Protein AF-A0A949G255-F1 (afdb_monomer_lite)

pLDDT: mean 82.39, std 13.96, range [41.41, 96.69]

Foldseek 3Di:
DVPVVVVLFLQQLVLVCVVVVWAADPDPVAAGTADPVGAGEHEFEDAPPDTDDDPDDDLVNLVRLLRHKYKYFYADADPVSHGPGPDIDIDRSVVCVVVSVVVNVVRVVVVVVVVVVVVVD

Sequence (121 aa):
MARAEMFQDNQRESQIAAFLGLTPSEHRAGEDATDSAGNAFELKSVSNSQVTTGRDVGVHTIEKWRKVYWVVAVGTQDENKRLQVTALFVAHPKQLEAWFGSLEALLKEEELRYMRVLRAA

Structure (mmCIF, N/CA/C/O backbone):
data_AF-A0A949G255-F1
#
_entry.id   AF-A0A949G255-F1
#
loop_
_atom_site.group_PDB
_atom_site.id
_atom_site.type_symbol
_atom_site.label_atom_id
_atom_site.label_alt_id
_atom_site.label_comp_id
_atom_site.label_asym_id
_atom_site.label_entity_id
_atom_site.label_seq_id
_atom_site.pdbx_PDB_ins_code
_atom_site.Cartn_x
_atom_site.Cartn_y
_atom_site.Cartn_z
_atom_site.occupancy
_atom_site.B_iso_or_equiv
_atom_site.auth_seq_id
_atom_site.auth_comp_id
_atom_site.auth_asym_id
_atom_site.auth_atom_id
_atom_site.pdbx_PDB_model_num
ATOM 1 N N . MET A 1 1 ? 20.031 0.248 15.916 1.00 43.69 1 MET A N 1
ATOM 2 C CA . MET A 1 1 ? 19.101 1.350 15.575 1.00 43.69 1 MET A CA 1
ATOM 3 C C . MET A 1 1 ? 17.815 0.873 14.872 1.00 43.69 1 MET A C 1
ATOM 5 O O . MET A 1 1 ? 16.764 1.384 15.218 1.00 43.69 1 MET A O 1
ATOM 9 N N . ALA A 1 2 ? 17.829 -0.148 13.997 1.00 47.03 2 ALA A N 1
ATOM 10 C CA . ALA A 1 2 ? 16.661 -0.590 13.195 1.00 47.03 2 ALA A CA 1
ATOM 11 C C . ALA A 1 2 ? 15.377 -1.023 13.954 1.00 47.03 2 ALA A C 1
ATOM 13 O O . ALA A 1 2 ? 14.281 -0.980 13.406 1.00 47.03 2 ALA A O 1
ATOM 14 N N . ARG A 1 3 ? 15.482 -1.435 15.225 1.00 41.41 3 ARG A N 1
ATOM 15 C CA . ARG A 1 3 ? 14.356 -2.012 15.987 1.00 41.41 3 ARG A CA 1
ATOM 16 C C . ARG A 1 3 ? 13.326 -0.972 16.459 1.00 41.41 3 ARG A C 1
ATOM 18 O O . ARG A 1 3 ? 12.173 -1.324 16.674 1.00 41.41 3 ARG A O 1
ATOM 25 N N . ALA A 1 4 ? 13.739 0.287 16.625 1.00 47.16 4 ALA A N 1
ATOM 26 C CA . ALA A 1 4 ? 12.863 1.362 17.096 1.00 47.16 4 ALA A CA 1
ATOM 27 C C . ALA A 1 4 ? 11.985 1.931 15.969 1.00 47.16 4 ALA A C 1
ATOM 29 O O . ALA A 1 4 ? 10.800 2.155 16.194 1.00 47.16 4 ALA A O 1
ATOM 30 N N . GLU A 1 5 ? 12.541 2.098 14.764 1.00 53.84 5 GLU A N 1
ATOM 31 C CA . GLU A 1 5 ? 11.788 2.527 13.574 1.00 53.84 5 GLU A CA 1
ATOM 32 C C . GLU A 1 5 ? 10.746 1.473 13.170 1.00 53.84 5 GLU A C 1
ATOM 34 O O . GLU A 1 5 ? 9.574 1.797 13.012 1.00 53.84 5 GLU A O 1
ATOM 39 N N . MET A 1 6 ? 11.129 0.187 13.144 1.00 54.31 6 MET A N 1
ATOM 40 C CA . MET A 1 6 ? 10.201 -0.920 12.856 1.00 54.31 6 MET A CA 1
ATOM 41 C C . MET A 1 6 ? 9.010 -0.992 13.817 1.00 54.31 6 MET A C 1
ATOM 43 O O . MET A 1 6 ? 7.922 -1.390 13.414 1.00 54.31 6 MET A O 1
ATOM 47 N N . PHE A 1 7 ? 9.211 -0.674 15.097 1.00 54.62 7 PHE A N 1
ATOM 48 C CA . PHE A 1 7 ? 8.119 -0.667 16.070 1.00 54.62 7 PHE A CA 1
ATOM 49 C C . PHE A 1 7 ? 7.173 0.517 15.833 1.00 54.62 7 PHE A C 1
ATOM 51 O O . PHE A 1 7 ? 5.964 0.382 15.993 1.00 54.62 7 PHE A O 1
ATOM 58 N N . GLN A 1 8 ? 7.718 1.663 15.418 1.00 61.44 8 GLN A N 1
ATOM 59 C CA . GLN A 1 8 ? 6.935 2.863 15.134 1.00 61.44 8 GLN A CA 1
ATOM 60 C C . GLN A 1 8 ? 6.090 2.724 13.867 1.00 61.44 8 GLN A C 1
ATOM 62 O O . GLN A 1 8 ? 4.943 3.161 13.877 1.00 61.44 8 GLN A O 1
ATOM 67 N N . ASP A 1 9 ? 6.616 2.120 12.803 1.00 65.56 9 ASP A N 1
ATOM 68 C CA . ASP A 1 9 ? 5.880 1.941 11.542 1.00 65.56 9 ASP A CA 1
ATOM 69 C C . ASP A 1 9 ? 4.684 1.001 11.730 1.00 65.56 9 ASP A C 1
ATOM 71 O O . ASP A 1 9 ? 3.544 1.393 11.476 1.00 65.56 9 ASP A O 1
ATOM 75 N N . ASN A 1 10 ? 4.919 -0.160 12.348 1.00 73.56 10 ASN A N 1
ATOM 76 C CA . ASN A 1 10 ? 3.865 -1.115 12.692 1.00 73.56 10 ASN A CA 1
ATOM 77 C C . ASN A 1 10 ? 2.764 -0.490 13.573 1.00 73.56 10 ASN A C 1
ATOM 79 O O . ASN A 1 10 ? 1.584 -0.816 13.431 1.00 73.56 10 ASN A O 1
ATOM 83 N N . GLN A 1 11 ? 3.126 0.413 14.494 1.00 80.81 11 GLN A N 1
ATOM 84 C CA . GLN A 1 11 ? 2.158 1.082 15.367 1.00 80.81 11 GLN A CA 1
ATOM 85 C C . GLN A 1 11 ? 1.276 2.079 14.599 1.00 80.81 11 GLN A C 1
ATOM 87 O O . GLN A 1 11 ? 0.110 2.260 14.960 1.00 80.81 11 GLN A O 1
ATOM 92 N N . ARG A 1 12 ? 1.804 2.736 13.559 1.00 83.69 12 ARG A N 1
ATOM 93 C CA . ARG A 1 12 ? 1.027 3.657 12.714 1.00 83.69 12 ARG A CA 1
ATOM 94 C C . ARG A 1 12 ? 0.088 2.892 11.788 1.00 83.69 12 ARG A C 1
ATOM 96 O O . ARG A 1 12 ? -1.090 3.226 11.739 1.00 83.69 12 ARG A O 1
ATOM 103 N N . GLU A 1 13 ? 0.565 1.832 11.144 1.00 87.38 13 GLU A N 1
ATOM 104 C CA . GLU A 1 13 ? -0.265 0.956 10.301 1.00 87.38 13 GLU A CA 1
ATOM 105 C C . GLU A 1 13 ? -1.411 0.326 11.102 1.00 87.38 13 GLU A C 1
ATOM 107 O O . GLU A 1 13 ? -2.562 0.373 10.674 1.00 87.38 13 GLU A O 1
ATOM 112 N N . SER A 1 14 ? -1.133 -0.143 12.323 1.00 87.75 14 SER A N 1
ATOM 113 C CA . SER A 1 14 ? -2.166 -0.687 13.219 1.00 87.75 14 SER A CA 1
ATOM 114 C C . SER A 1 14 ? -3.231 0.350 13.596 1.00 87.75 14 SER A C 1
ATOM 116 O O . SER A 1 14 ? -4.413 0.022 13.677 1.00 87.75 14 SER A O 1
ATOM 118 N N . GLN A 1 15 ? -2.836 1.611 13.813 1.00 89.06 15 GLN A N 1
ATOM 119 C CA . GLN A 1 15 ? -3.785 2.698 14.085 1.00 89.06 15 GLN A CA 1
ATOM 120 C C . GLN A 1 15 ? -4.665 3.001 12.867 1.00 89.06 15 GLN A C 1
ATOM 122 O O . GLN A 1 15 ? -5.867 3.201 13.024 1.00 89.06 15 GLN A O 1
ATOM 127 N N . ILE A 1 16 ? -4.088 2.996 11.661 1.00 91.88 16 ILE A N 1
ATOM 128 C CA . ILE A 1 16 ? -4.832 3.196 10.409 1.00 91.88 16 ILE A CA 1
ATOM 129 C C . ILE A 1 16 ? -5.829 2.053 10.191 1.00 91.88 16 ILE A C 1
ATOM 131 O O . ILE A 1 16 ? -6.998 2.311 9.907 1.00 91.88 16 ILE A O 1
ATOM 135 N N . ALA A 1 17 ? -5.393 0.803 10.369 1.00 92.38 17 ALA A N 1
ATOM 136 C CA . ALA A 1 17 ? -6.254 -0.369 10.244 1.00 92.38 17 ALA A CA 1
ATOM 137 C C . ALA A 1 17 ? -7.436 -0.302 11.222 1.00 92.38 17 ALA A C 1
ATOM 139 O O . ALA A 1 17 ? -8.583 -0.456 10.809 1.00 92.38 17 ALA A O 1
ATOM 140 N N . ALA A 1 18 ? -7.174 0.029 12.491 1.00 91.31 18 ALA A N 1
ATOM 141 C CA . ALA A 1 18 ? -8.218 0.189 13.500 1.00 91.31 18 ALA A CA 1
ATOM 142 C C . ALA A 1 18 ? -9.212 1.308 13.148 1.00 91.31 18 ALA A C 1
ATOM 144 O O . ALA A 1 18 ? -10.417 1.127 13.312 1.00 91.31 18 ALA A O 1
ATOM 145 N N . PHE A 1 19 ? -8.730 2.442 12.626 1.00 89.56 19 PHE A N 1
ATOM 146 C CA . PHE A 1 19 ? -9.584 3.557 12.201 1.00 89.56 19 PHE A CA 1
ATOM 147 C C . PHE A 1 19 ? -10.539 3.169 11.063 1.00 89.56 19 PHE A C 1
ATOM 149 O O . PHE A 1 19 ? -11.667 3.653 11.008 1.00 89.56 19 PHE A O 1
ATOM 156 N N . LEU A 1 20 ? -10.097 2.282 10.169 1.00 91.12 20 LEU A N 1
ATOM 157 C CA . LEU A 1 20 ? -10.862 1.828 9.007 1.00 91.12 20 LEU A CA 1
ATOM 158 C C . LEU A 1 20 ? -11.640 0.523 9.236 1.00 91.12 20 LEU A C 1
ATOM 160 O O . LEU A 1 20 ? -12.320 0.059 8.324 1.00 91.12 20 LEU A O 1
ATOM 164 N N . GLY A 1 21 ? -11.550 -0.079 10.426 1.00 93.62 21 GLY A N 1
ATOM 165 C CA . GLY A 1 21 ? -12.163 -1.381 10.706 1.00 93.62 21 GLY A CA 1
ATOM 166 C C . GLY A 1 21 ? -11.534 -2.539 9.921 1.00 93.62 21 GLY A C 1
ATOM 167 O O . GLY A 1 21 ? -12.210 -3.527 9.643 1.00 93.62 21 GLY A O 1
ATOM 168 N N . LEU A 1 22 ? -10.260 -2.410 9.542 1.00 94.62 22 LEU A N 1
ATOM 169 C CA . LEU A 1 22 ? -9.501 -3.441 8.839 1.00 94.62 22 LEU A CA 1
ATOM 170 C C . LEU A 1 22 ? -8.819 -4.388 9.830 1.00 94.62 22 LEU A C 1
ATOM 172 O O . LEU A 1 22 ? -8.446 -4.001 10.939 1.00 94.62 22 LEU A O 1
ATOM 176 N N . THR A 1 23 ? -8.598 -5.621 9.391 1.00 93.25 23 THR A N 1
ATOM 177 C CA . THR A 1 23 ? -7.826 -6.630 10.116 1.00 93.25 23 THR A CA 1
ATOM 178 C C . THR A 1 23 ? -6.358 -6.541 9.686 1.00 93.25 23 THR A C 1
ATOM 180 O O . THR A 1 23 ? -6.075 -6.803 8.514 1.00 93.25 23 THR A O 1
ATOM 183 N N . PRO A 1 24 ? -5.418 -6.167 10.578 1.00 90.06 24 PRO A N 1
ATOM 184 C CA . PRO A 1 24 ? -3.995 -6.119 10.252 1.00 90.06 24 PRO A CA 1
ATOM 185 C C . PRO A 1 24 ? -3.462 -7.507 9.894 1.00 90.06 24 PRO A C 1
ATOM 187 O O . PRO A 1 24 ? -3.832 -8.498 10.523 1.00 90.06 24 PRO A O 1
ATOM 190 N N . SER A 1 25 ? -2.562 -7.575 8.919 1.00 84.69 25 SER A N 1
ATOM 191 C CA . SER A 1 25 ? -1.865 -8.816 8.588 1.00 84.69 25 SER A CA 1
ATOM 192 C C . SER A 1 25 ? -0.775 -9.127 9.616 1.00 84.69 25 SER A C 1
ATOM 194 O O . SER A 1 25 ? -0.045 -8.243 10.068 1.00 84.69 25 SER A O 1
ATOM 196 N N . GLU A 1 26 ? -0.614 -10.405 9.966 1.00 72.94 26 GLU A N 1
ATOM 197 C CA . GLU A 1 26 ? 0.486 -10.863 10.826 1.00 72.94 26 GLU A CA 1
ATOM 198 C C . GLU A 1 26 ? 1.815 -11.006 10.055 1.00 72.94 26 GLU A C 1
ATOM 200 O O . GLU A 1 26 ? 2.891 -11.113 10.655 1.00 72.94 26 GLU A O 1
ATOM 205 N N . HIS A 1 27 ? 1.770 -10.994 8.717 1.00 64.88 27 HIS A N 1
ATOM 206 C CA . HIS A 1 27 ? 2.911 -11.287 7.851 1.00 64.88 27 HIS A CA 1
ATOM 207 C C . HIS A 1 27 ? 3.389 -10.055 7.071 1.00 64.88 27 HIS A C 1
ATOM 209 O O . HIS A 1 27 ? 2.726 -9.585 6.153 1.00 64.88 27 HIS A O 1
ATOM 215 N N . ARG A 1 28 ? 4.624 -9.608 7.346 1.00 58.19 28 ARG A N 1
ATOM 216 C CA . ARG A 1 28 ? 5.259 -8.427 6.715 1.00 58.19 28 ARG A CA 1
ATOM 217 C C . ARG A 1 28 ? 5.495 -8.521 5.199 1.00 58.19 28 ARG A C 1
ATOM 219 O O . ARG A 1 28 ? 5.823 -7.517 4.580 1.00 58.19 28 ARG A O 1
ATOM 226 N N . ALA A 1 29 ? 5.435 -9.715 4.610 1.00 59.75 29 ALA A N 1
ATOM 227 C CA . ALA A 1 29 ? 5.684 -9.903 3.177 1.00 59.75 29 ALA A CA 1
ATOM 228 C C . ALA A 1 29 ? 4.417 -9.692 2.317 1.00 59.75 29 ALA A C 1
ATOM 230 O O . ALA A 1 29 ? 4.518 -9.456 1.110 1.00 59.75 29 ALA A O 1
ATOM 231 N N . GLY A 1 30 ? 3.233 -9.761 2.935 1.00 72.31 30 GLY A N 1
ATOM 232 C CA . GLY A 1 30 ? 1.928 -9.644 2.280 1.00 72.31 30 GLY A CA 1
ATOM 233 C C . GLY A 1 30 ? 1.350 -8.234 2.350 1.00 72.31 30 GLY A C 1
ATOM 234 O O . GLY A 1 30 ? 2.067 -7.274 2.616 1.00 72.31 30 GLY A O 1
ATOM 235 N N . GLU A 1 31 ? 0.073 -8.100 2.028 1.00 83.38 31 GLU A N 1
ATOM 236 C CA . GLU A 1 31 ? -0.726 -6.908 2.314 1.00 83.38 31 GLU A CA 1
ATOM 237 C C . GLU A 1 31 ? -0.676 -6.509 3.795 1.00 83.38 31 GLU A C 1
ATOM 239 O O . GLU A 1 31 ? -0.505 -7.355 4.673 1.00 83.38 31 GLU A O 1
ATOM 244 N N . ASP A 1 32 ? -0.847 -5.217 4.065 1.00 88.50 32 ASP A N 1
ATOM 245 C CA . ASP A 1 32 ? -0.749 -4.659 5.414 1.00 88.50 32 ASP A CA 1
ATOM 246 C C . ASP A 1 32 ? -2.032 -4.927 6.220 1.00 88.50 32 ASP A C 1
ATOM 248 O O . ASP A 1 32 ? -1.982 -5.150 7.433 1.00 88.50 32 ASP A O 1
ATOM 252 N N . ALA A 1 33 ? -3.194 -4.942 5.556 1.00 93.19 33 ALA A N 1
ATOM 253 C CA . ALA A 1 33 ? -4.477 -5.252 6.181 1.00 93.19 33 ALA A CA 1
ATOM 254 C C . ALA A 1 33 ? -5.518 -5.803 5.190 1.00 93.19 33 ALA A C 1
ATOM 256 O O . ALA A 1 33 ? -5.381 -5.661 3.975 1.00 93.19 33 ALA A O 1
ATOM 257 N N . THR A 1 34 ? -6.590 -6.399 5.719 1.00 94.50 34 THR A N 1
ATOM 258 C CA . THR A 1 34 ? -7.739 -6.905 4.948 1.00 94.50 34 THR A CA 1
ATOM 259 C C . THR A 1 34 ? -9.070 -6.425 5.524 1.00 94.50 34 THR A C 1
ATOM 261 O O . THR A 1 34 ? -9.186 -6.204 6.731 1.00 94.50 34 THR A O 1
ATOM 264 N N . ASP A 1 35 ? -10.084 -6.247 4.678 1.00 95.19 35 ASP A N 1
ATOM 265 C CA . ASP A 1 35 ? -11.461 -6.021 5.135 1.00 95.19 35 ASP A CA 1
ATOM 266 C C . ASP A 1 35 ? -12.240 -7.340 5.310 1.00 95.19 35 ASP A C 1
ATOM 268 O O . ASP A 1 35 ? -11.753 -8.430 5.007 1.00 95.19 35 ASP A O 1
ATOM 272 N N . SER A 1 36 ? -13.482 -7.253 5.794 1.00 94.38 36 SER A N 1
ATOM 273 C CA . SER A 1 36 ? -14.351 -8.421 6.002 1.00 94.38 36 SER A CA 1
ATOM 274 C C . SER A 1 36 ? -14.791 -9.124 4.712 1.00 94.38 36 SER A C 1
ATOM 276 O O . SER A 1 36 ? -15.268 -10.257 4.774 1.00 94.38 36 SER A O 1
ATOM 278 N N . ALA A 1 37 ? -14.637 -8.478 3.554 1.00 94.38 37 ALA A N 1
ATOM 279 C CA . ALA A 1 37 ? -14.900 -9.059 2.242 1.00 94.38 37 ALA A CA 1
ATOM 280 C C . ALA A 1 37 ? -13.645 -9.711 1.628 1.00 94.38 37 ALA A C 1
ATOM 282 O O . ALA A 1 37 ? -13.730 -10.294 0.547 1.00 94.38 37 ALA A O 1
ATOM 283 N N . GLY A 1 38 ? -12.497 -9.640 2.311 1.00 92.38 38 GLY A N 1
ATOM 284 C CA . GLY A 1 38 ? -11.222 -10.180 1.850 1.00 92.38 38 GLY A CA 1
ATOM 285 C C . GLY A 1 38 ? -10.471 -9.269 0.879 1.00 92.38 38 GLY A C 1
ATOM 286 O O . GLY A 1 38 ? -9.519 -9.722 0.245 1.0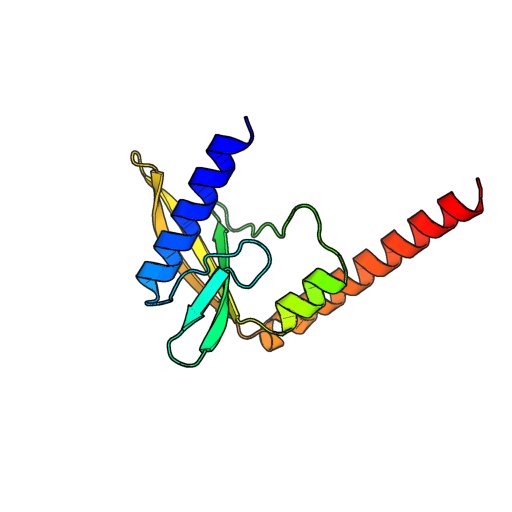0 92.38 38 GLY A O 1
ATOM 287 N N . ASN A 1 39 ? -10.861 -7.997 0.738 1.00 93.94 39 ASN A N 1
ATOM 288 C CA . ASN A 1 39 ? -10.064 -7.044 -0.028 1.00 93.94 39 ASN A CA 1
ATOM 289 C C . ASN A 1 39 ? -8.784 -6.714 0.741 1.00 93.94 39 ASN A C 1
ATOM 291 O O . ASN A 1 39 ? -8.825 -6.410 1.933 1.00 93.94 39 ASN A O 1
ATOM 295 N N . ALA A 1 40 ? -7.659 -6.742 0.036 1.00 94.50 40 ALA A N 1
ATOM 296 C CA . ALA A 1 40 ? -6.342 -6.451 0.579 1.00 94.50 40 ALA A CA 1
ATOM 297 C C . ALA A 1 40 ? -5.988 -4.962 0.451 1.00 94.50 40 ALA A C 1
ATOM 299 O O . ALA A 1 40 ? -6.311 -4.319 -0.554 1.00 94.50 40 ALA A O 1
ATOM 300 N N . PHE A 1 41 ? -5.282 -4.440 1.453 1.00 94.44 41 PHE A N 1
ATOM 301 C CA . PHE A 1 41 ? -4.882 -3.042 1.565 1.00 94.44 41 PHE A CA 1
ATOM 302 C C . PHE A 1 41 ? -3.382 -2.909 1.847 1.00 94.44 41 PHE A C 1
ATOM 304 O O . PHE A 1 41 ? -2.840 -3.574 2.727 1.00 94.44 41 PHE A O 1
ATOM 311 N N . GLU A 1 42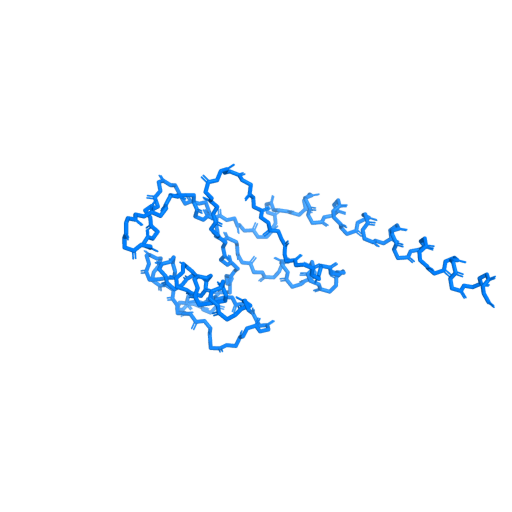 ? -2.735 -1.995 1.131 1.00 93.38 42 GLU A N 1
ATOM 312 C CA . GLU A 1 42 ? -1.440 -1.417 1.484 1.00 93.38 42 GLU A CA 1
ATOM 313 C C . GLU A 1 42 ? -1.694 -0.133 2.290 1.00 93.38 42 GLU A C 1
ATOM 315 O O . GLU A 1 42 ? -2.427 0.759 1.847 1.00 93.38 42 GLU A O 1
ATOM 320 N N . LEU A 1 43 ? -1.098 -0.027 3.475 1.00 92.06 43 LEU A N 1
ATOM 321 C CA . LEU A 1 43 ? -1.238 1.100 4.387 1.00 92.06 43 LEU A CA 1
ATOM 322 C C . LEU A 1 43 ? 0.051 1.925 4.391 1.00 92.06 43 LEU A C 1
ATOM 324 O O . LEU A 1 43 ? 1.166 1.412 4.493 1.00 92.06 43 LEU A O 1
ATOM 328 N N . LYS A 1 44 ? -0.094 3.246 4.290 1.00 89.25 44 LYS A N 1
ATOM 329 C CA . LYS A 1 44 ? 1.013 4.201 4.390 1.00 89.25 44 LYS A CA 1
ATOM 330 C C . LYS A 1 44 ? 0.604 5.394 5.242 1.00 89.25 44 LYS A C 1
ATOM 332 O O . LYS A 1 44 ? -0.549 5.820 5.246 1.00 89.25 44 LYS A O 1
ATOM 337 N N . SER A 1 45 ? 1.577 5.967 5.942 1.00 86.75 45 SER A N 1
ATOM 338 C CA . SER A 1 45 ? 1.408 7.188 6.734 1.00 86.75 45 SER A CA 1
ATOM 339 C C . SER A 1 45 ? 2.451 8.222 6.333 1.00 86.75 45 SER A C 1
ATOM 341 O O . SER A 1 45 ? 3.622 7.859 6.203 1.00 86.75 45 SER A O 1
ATOM 343 N N . VAL A 1 46 ? 2.071 9.493 6.220 1.00 84.25 46 VAL A N 1
ATOM 344 C CA . VAL A 1 46 ? 2.988 10.575 5.837 1.00 84.25 46 VAL A CA 1
ATOM 345 C C . VAL A 1 46 ? 2.796 11.805 6.718 1.00 84.25 46 VAL A C 1
ATOM 347 O O . VAL A 1 46 ? 1.668 12.209 6.992 1.00 84.25 46 VAL A O 1
ATOM 350 N N . SER A 1 47 ? 3.903 12.421 7.140 1.00 73.06 47 SER A N 1
ATOM 351 C CA . SER A 1 47 ? 3.887 13.642 7.959 1.00 73.06 47 SER A CA 1
ATOM 352 C C . SER A 1 47 ? 3.957 14.935 7.143 1.00 73.06 47 SER A C 1
ATOM 354 O O . SER A 1 47 ? 3.404 15.940 7.570 1.00 73.06 47 SER A O 1
ATOM 356 N N . ASN A 1 48 ? 4.561 14.902 5.947 1.00 62.44 48 ASN A N 1
ATOM 357 C CA . ASN A 1 48 ? 4.816 16.083 5.105 1.00 62.44 48 ASN A CA 1
ATOM 358 C C . ASN A 1 48 ? 4.368 15.893 3.641 1.00 62.44 48 ASN A C 1
ATOM 360 O O . ASN A 1 48 ? 5.032 16.351 2.714 1.00 62.44 48 ASN A O 1
ATOM 364 N N . SER A 1 49 ? 3.252 15.197 3.412 1.00 56.72 49 SER A N 1
ATOM 365 C CA . SER A 1 49 ? 2.679 14.948 2.070 1.00 56.72 49 SER A CA 1
ATOM 366 C C . SER A 1 49 ? 3.544 14.121 1.101 1.00 56.72 49 SER A C 1
ATOM 368 O O . SER A 1 49 ? 3.181 13.983 -0.064 1.00 56.72 49 SER A O 1
ATOM 370 N N . GLN A 1 50 ? 4.664 13.545 1.548 1.00 57.38 50 GLN A N 1
ATOM 371 C CA . GLN A 1 50 ? 5.481 12.634 0.741 1.00 57.38 50 GLN A CA 1
ATOM 372 C C . GLN A 1 50 ? 5.246 11.190 1.165 1.00 57.38 50 GLN A C 1
ATOM 374 O O . GLN A 1 50 ? 5.546 10.821 2.299 1.00 57.38 50 GLN A O 1
ATOM 379 N N . VAL A 1 51 ? 4.728 10.382 0.240 1.00 59.66 51 VAL A N 1
ATOM 380 C CA . VAL A 1 51 ? 4.602 8.931 0.402 1.00 59.66 51 VAL A CA 1
ATOM 381 C C . VAL A 1 51 ? 5.921 8.297 -0.003 1.00 59.66 51 VAL A C 1
ATOM 383 O O . VAL A 1 51 ? 6.344 8.425 -1.150 1.00 59.66 51 VAL A O 1
ATOM 386 N N . THR A 1 52 ? 6.577 7.614 0.932 1.00 59.34 52 THR A N 1
ATOM 387 C CA . THR A 1 52 ? 7.718 6.766 0.605 1.00 59.34 52 THR A CA 1
ATOM 388 C C . THR A 1 52 ? 7.213 5.383 0.222 1.00 59.34 52 THR A C 1
ATOM 390 O O . THR A 1 52 ? 6.419 4.754 0.921 1.00 59.34 52 THR A O 1
ATOM 393 N N . THR A 1 53 ? 7.675 4.903 -0.920 1.00 59.75 53 THR A N 1
ATOM 394 C CA . THR A 1 53 ? 7.600 3.492 -1.283 1.00 59.75 53 THR A CA 1
ATOM 395 C C . THR A 1 53 ? 8.865 2.793 -0.786 1.00 59.75 53 THR A C 1
ATOM 397 O O . THR A 1 53 ? 9.897 3.450 -0.678 1.00 59.75 53 THR A O 1
ATOM 400 N N . GLY A 1 54 ? 8.776 1.512 -0.405 1.00 61.84 54 GLY A N 1
ATOM 401 C CA . GLY A 1 54 ? 9.830 0.762 0.303 1.00 61.84 54 GLY A CA 1
ATOM 402 C C . GLY A 1 54 ? 11.255 0.887 -0.265 1.00 61.84 54 GLY A C 1
ATOM 403 O O . GLY A 1 54 ? 11.464 1.335 -1.382 1.00 61.84 54 GLY A O 1
ATOM 404 N N . ARG A 1 55 ? 12.266 0.481 0.513 1.00 58.53 55 ARG A N 1
ATOM 405 C CA . ARG A 1 55 ? 13.682 0.596 0.100 1.00 58.53 55 ARG A CA 1
ATOM 406 C C . ARG A 1 55 ? 14.055 -0.344 -1.058 1.00 58.53 55 ARG A C 1
ATOM 408 O O . ARG A 1 55 ? 14.911 0.017 -1.855 1.00 58.53 55 ARG A O 1
ATOM 415 N N . ASP A 1 56 ? 13.366 -1.481 -1.173 1.00 64.44 56 ASP A N 1
ATOM 416 C CA . ASP A 1 56 ? 13.592 -2.512 -2.193 1.00 64.44 56 ASP A CA 1
ATOM 417 C C . ASP A 1 56 ? 12.361 -2.633 -3.113 1.00 64.44 56 ASP A C 1
ATOM 419 O O . ASP A 1 56 ? 11.558 -3.562 -2.996 1.00 64.44 56 ASP A O 1
ATOM 423 N N . VAL A 1 57 ? 12.159 -1.653 -4.002 1.00 75.38 57 VAL A N 1
ATOM 424 C CA . VAL A 1 57 ? 11.083 -1.713 -5.009 1.00 75.38 57 VAL A CA 1
ATOM 425 C C . VAL A 1 57 ? 11.608 -2.384 -6.273 1.00 75.38 57 VAL A C 1
ATOM 427 O O . VAL A 1 57 ? 12.489 -1.854 -6.942 1.00 75.38 57 VAL A O 1
ATOM 430 N N . GLY A 1 58 ? 11.040 -3.537 -6.619 1.00 83.44 58 GLY A N 1
ATOM 431 C CA . GLY A 1 58 ? 11.236 -4.189 -7.912 1.00 83.44 58 GLY A CA 1
ATOM 432 C C . GLY A 1 58 ? 9.944 -4.240 -8.726 1.00 83.44 58 GLY A C 1
ATOM 433 O O . GLY A 1 58 ? 8.866 -3.897 -8.240 1.00 83.44 58 GLY A O 1
ATOM 434 N N . VAL A 1 59 ? 10.027 -4.745 -9.961 1.00 86.62 59 VAL A N 1
ATOM 435 C CA . VAL A 1 59 ? 8.839 -4.961 -10.815 1.00 86.62 59 VAL A CA 1
ATOM 436 C C . VAL A 1 59 ? 7.802 -5.849 -10.110 1.00 86.62 59 VAL A C 1
ATOM 438 O O . VAL A 1 59 ? 6.615 -5.533 -10.111 1.00 86.62 59 VAL A O 1
ATOM 441 N N . HIS A 1 60 ? 8.251 -6.890 -9.403 1.00 87.38 60 HIS A N 1
ATOM 442 C CA . HIS A 1 60 ? 7.392 -7.766 -8.597 1.00 87.38 60 HIS A CA 1
ATOM 443 C C . HIS A 1 60 ? 6.627 -7.016 -7.484 1.00 87.38 60 HIS A C 1
ATOM 445 O O . HIS A 1 60 ? 5.495 -7.372 -7.154 1.00 87.38 60 HIS A O 1
ATOM 451 N N . THR A 1 61 ? 7.210 -5.955 -6.915 1.00 88.50 61 THR A N 1
ATOM 452 C CA . THR A 1 61 ? 6.551 -5.097 -5.919 1.00 88.50 61 THR A CA 1
ATOM 453 C C . THR A 1 61 ? 5.389 -4.336 -6.557 1.00 88.50 61 THR A C 1
ATOM 455 O O . THR A 1 61 ? 4.297 -4.284 -5.995 1.00 88.50 61 THR A O 1
ATOM 458 N N . ILE A 1 62 ? 5.589 -3.809 -7.768 1.00 90.75 62 ILE A N 1
ATOM 459 C CA . ILE A 1 62 ? 4.548 -3.096 -8.521 1.00 90.75 62 ILE A CA 1
ATOM 460 C C . ILE A 1 62 ? 3.407 -4.051 -8.903 1.00 90.75 62 ILE A C 1
ATOM 462 O O . ILE A 1 62 ? 2.232 -3.701 -8.786 1.00 90.75 62 ILE A O 1
ATOM 466 N N . GLU A 1 63 ? 3.724 -5.285 -9.300 1.00 91.81 63 GLU A N 1
ATOM 467 C CA . GLU A 1 63 ? 2.717 -6.317 -9.582 1.00 91.81 63 GLU A CA 1
ATOM 468 C C . GLU A 1 63 ? 1.840 -6.646 -8.368 1.00 91.81 63 GLU A C 1
ATOM 470 O O . GLU A 1 63 ? 0.641 -6.894 -8.526 1.00 91.81 63 GLU A O 1
ATOM 475 N N . LYS A 1 64 ? 2.410 -6.632 -7.157 1.00 90.88 64 LYS A N 1
ATOM 476 C CA . LYS A 1 64 ? 1.646 -6.746 -5.908 1.00 90.88 64 LYS A CA 1
ATOM 477 C C . LYS A 1 64 ? 0.763 -5.516 -5.700 1.00 90.88 64 LYS A C 1
ATOM 479 O O . LYS A 1 64 ? -0.431 -5.663 -5.451 1.00 90.88 64 LYS A O 1
ATOM 484 N N . TRP A 1 65 ? 1.313 -4.312 -5.847 1.00 92.81 65 TRP A N 1
ATOM 485 C CA . TRP A 1 65 ? 0.575 -3.067 -5.622 1.00 92.81 65 TRP A CA 1
ATOM 486 C C . TRP A 1 65 ? -0.639 -2.887 -6.535 1.00 92.81 65 TRP A C 1
ATOM 488 O O . TRP A 1 65 ? -1.638 -2.316 -6.108 1.00 92.81 65 TRP A O 1
ATOM 498 N N . ARG A 1 66 ? -0.606 -3.439 -7.752 1.00 95.00 66 ARG A N 1
ATOM 499 C CA . ARG A 1 66 ? -1.759 -3.464 -8.669 1.00 95.00 66 ARG A CA 1
ATOM 500 C C . ARG A 1 66 ? -2.934 -4.327 -8.189 1.00 95.00 66 ARG A C 1
ATOM 502 O O . ARG A 1 66 ? -4.018 -4.236 -8.765 1.00 95.00 66 ARG A O 1
ATOM 509 N N . LYS A 1 67 ? -2.740 -5.174 -7.175 1.00 94.88 67 LYS A N 1
ATOM 510 C CA . LYS A 1 67 ? -3.750 -6.121 -6.667 1.00 94.88 67 LYS A CA 1
ATOM 511 C C . LYS A 1 67 ? -4.415 -5.671 -5.368 1.00 94.88 67 LYS A C 1
ATOM 513 O O . LYS A 1 67 ? -5.362 -6.318 -4.935 1.00 94.88 67 LYS A O 1
ATOM 518 N N . VAL A 1 68 ? -3.932 -4.594 -4.754 1.00 94.69 68 VAL A N 1
ATOM 519 C CA . VAL A 1 68 ? -4.376 -4.143 -3.431 1.00 94.69 68 VAL A CA 1
ATOM 520 C C . VAL A 1 68 ? -4.890 -2.712 -3.496 1.00 94.69 68 VAL A C 1
ATOM 522 O O . VAL A 1 68 ? -4.439 -1.907 -4.315 1.00 94.69 68 VAL A O 1
ATOM 525 N N . TYR A 1 69 ? -5.842 -2.385 -2.631 1.00 96.44 69 TYR A N 1
ATOM 526 C CA . TYR A 1 69 ? -6.221 -1.001 -2.377 1.00 96.44 69 TYR A CA 1
ATOM 527 C C . TYR A 1 69 ? -5.103 -0.288 -1.629 1.00 96.44 69 TYR A C 1
ATOM 529 O O . TYR A 1 69 ? -4.335 -0.905 -0.899 1.00 96.44 69 TYR A O 1
ATOM 537 N N . TRP A 1 70 ? -5.024 1.025 -1.793 1.00 95.06 70 TRP A N 1
ATOM 538 C CA . TRP A 1 70 ? -4.061 1.848 -1.075 1.00 95.06 70 TRP A CA 1
ATOM 539 C C . TRP A 1 70 ? -4.771 2.775 -0.115 1.00 95.06 70 TRP A C 1
ATOM 541 O O . TRP A 1 70 ? -5.734 3.442 -0.495 1.00 95.06 70 TRP A O 1
ATOM 551 N N . VAL A 1 71 ? -4.248 2.855 1.103 1.00 94.69 71 VAL A N 1
ATOM 552 C CA . VAL A 1 71 ? -4.632 3.854 2.094 1.00 94.69 71 VAL A CA 1
ATOM 553 C C . VAL A 1 71 ? -3.419 4.698 2.427 1.00 94.69 71 VAL A C 1
ATOM 555 O O . VAL A 1 71 ? -2.392 4.188 2.873 1.00 94.69 71 VAL A O 1
ATOM 558 N N . VAL A 1 72 ? -3.566 6.009 2.271 1.00 92.19 72 VAL A N 1
ATOM 559 C CA . VAL A 1 72 ? -2.567 6.986 2.699 1.00 92.19 72 VAL A CA 1
ATOM 560 C C . VAL A 1 72 ? -3.175 7.865 3.780 1.00 92.19 72 VAL A C 1
ATOM 562 O O . VAL A 1 72 ? -4.057 8.681 3.509 1.00 92.19 72 VAL A O 1
ATOM 565 N N . ALA A 1 73 ? -2.691 7.707 5.009 1.00 91.12 73 ALA A N 1
ATOM 566 C CA . ALA A 1 73 ? -3.015 8.592 6.116 1.00 91.12 73 ALA A CA 1
ATOM 567 C C . ALA A 1 73 ? -2.017 9.757 6.169 1.00 91.12 73 ALA A C 1
ATOM 569 O O . ALA A 1 73 ? -0.803 9.554 6.244 1.00 91.12 73 ALA A O 1
ATOM 570 N N . VAL A 1 74 ? -2.528 10.982 6.157 1.00 89.25 74 VAL A N 1
ATOM 571 C CA . VAL A 1 74 ? -1.748 12.204 6.365 1.00 89.25 74 VAL A CA 1
ATOM 572 C C . VAL A 1 74 ? -1.962 12.655 7.799 1.00 89.25 74 VAL A C 1
ATOM 574 O O . VAL A 1 74 ? -3.100 12.725 8.260 1.00 89.25 74 VAL A O 1
ATOM 577 N N . GLY A 1 75 ? -0.882 12.941 8.519 1.00 85.62 75 GLY A N 1
ATOM 578 C CA . GLY A 1 75 ? -0.990 13.338 9.915 1.00 85.62 75 GLY A CA 1
ATOM 579 C C . GLY A 1 75 ? 0.350 13.507 10.609 1.00 85.62 75 GLY A C 1
ATOM 580 O O . GLY A 1 75 ? 1.394 13.096 10.106 1.00 85.62 75 GLY A O 1
ATOM 581 N N . THR A 1 76 ? 0.320 14.105 11.792 1.00 83.88 76 THR A N 1
ATOM 582 C CA . THR A 1 76 ? 1.502 14.264 12.647 1.00 83.88 76 THR A CA 1
ATOM 583 C C . THR A 1 76 ? 1.485 13.248 13.781 1.00 83.88 76 THR A C 1
ATOM 585 O O . THR A 1 76 ? 0.494 12.556 14.005 1.00 83.88 76 THR A O 1
ATOM 588 N N . GLN A 1 77 ? 2.603 13.121 14.492 1.00 82.31 77 GLN A N 1
ATOM 589 C CA . GLN A 1 77 ? 2.635 12.377 15.746 1.00 82.31 77 GLN A CA 1
ATOM 590 C C . GLN A 1 77 ? 2.461 13.336 16.921 1.00 82.31 77 GLN A C 1
ATOM 592 O O . GLN A 1 77 ? 3.054 14.415 16.925 1.00 82.31 77 GLN A O 1
ATOM 597 N N . ASP A 1 78 ? 1.668 12.934 17.910 1.00 82.88 78 ASP A N 1
ATOM 598 C CA . ASP A 1 78 ? 1.608 13.637 19.191 1.00 82.88 78 ASP A CA 1
ATOM 599 C C . ASP A 1 78 ? 2.791 13.272 20.109 1.00 82.88 78 ASP A C 1
ATOM 601 O O . ASP A 1 78 ? 3.648 12.445 19.781 1.00 82.88 78 ASP A O 1
ATOM 605 N N . GLU A 1 79 ? 2.828 13.882 21.294 1.00 82.19 79 GLU A N 1
ATOM 606 C CA . GLU A 1 79 ? 3.825 13.621 22.343 1.00 82.19 79 GLU A CA 1
ATOM 607 C C . GLU A 1 79 ? 3.895 12.145 22.783 1.00 82.19 79 GLU A C 1
ATOM 609 O O . GLU A 1 79 ? 4.936 11.677 23.247 1.00 82.19 79 GLU A O 1
ATOM 614 N N . ASN A 1 80 ? 2.818 11.384 22.567 1.00 82.00 80 ASN A N 1
ATOM 615 C CA . ASN A 1 80 ? 2.705 9.960 22.871 1.00 82.00 80 ASN A CA 1
ATOM 616 C C . ASN A 1 80 ? 2.967 9.068 21.644 1.00 82.00 80 ASN A C 1
ATOM 618 O O . ASN A 1 80 ? 2.712 7.861 21.696 1.00 82.00 80 ASN A O 1
ATOM 622 N N . LYS A 1 81 ? 3.487 9.637 20.545 1.00 79.50 81 LYS A N 1
ATOM 623 C CA . LYS A 1 81 ? 3.764 8.967 19.260 1.00 79.50 81 LYS A CA 1
ATOM 624 C C . LYS A 1 81 ? 2.524 8.399 18.565 1.00 79.50 81 LYS A C 1
ATOM 626 O O . LYS A 1 81 ? 2.657 7.567 17.660 1.00 79.50 81 LYS A O 1
ATOM 631 N N . ARG A 1 82 ? 1.324 8.838 18.946 1.00 82.31 82 ARG A N 1
ATOM 632 C CA . ARG A 1 82 ? 0.083 8.443 18.272 1.00 82.31 82 ARG A CA 1
ATOM 633 C C . ARG A 1 82 ? -0.080 9.254 17.002 1.00 82.31 82 ARG A C 1
ATOM 635 O O . ARG A 1 82 ? 0.244 10.440 16.973 1.00 82.31 82 ARG A O 1
ATOM 642 N N . LEU A 1 83 ? -0.553 8.593 15.951 1.00 83.25 83 LEU A N 1
ATOM 643 C CA . LEU A 1 83 ? -0.802 9.239 14.675 1.00 83.25 83 LEU A CA 1
ATOM 644 C C . LEU A 1 83 ? -2.083 10.069 14.792 1.00 83.25 83 LEU A C 1
ATOM 646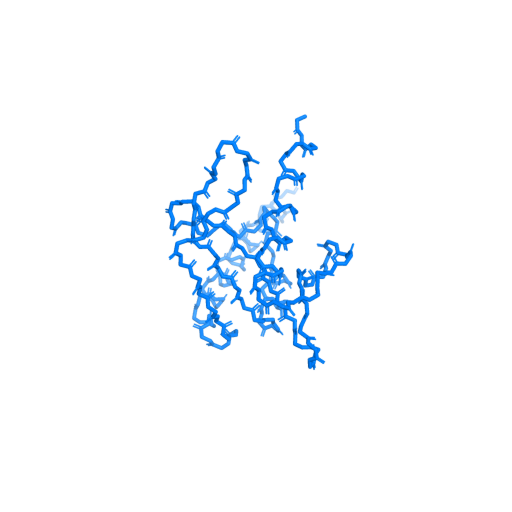 O O . LEU A 1 83 ? -3.173 9.528 14.951 1.00 83.25 83 LEU A O 1
ATOM 650 N N . GLN A 1 84 ? -1.937 11.383 14.687 1.00 88.81 84 GLN A N 1
ATOM 651 C CA . GLN A 1 84 ? -3.029 12.341 14.607 1.00 88.81 84 GLN A CA 1
ATOM 652 C C . GLN A 1 84 ? -3.370 12.541 13.131 1.00 88.81 84 GLN A C 1
ATOM 654 O O . GLN A 1 84 ? -2.772 13.370 12.441 1.00 88.81 84 GLN A O 1
ATOM 659 N N . VAL A 1 85 ? -4.284 11.707 12.628 1.00 88.12 85 VAL A N 1
ATOM 660 C CA . VAL A 1 85 ? -4.707 11.715 11.222 1.00 88.12 85 VAL A CA 1
ATOM 661 C C . VAL A 1 85 ? -5.511 12.983 10.933 1.00 88.12 85 VAL A C 1
ATOM 663 O O . VAL A 1 85 ? -6.540 13.229 11.555 1.00 88.12 85 VAL A O 1
ATOM 666 N N . THR A 1 86 ? -5.057 13.774 9.965 1.00 89.75 86 THR A N 1
ATOM 667 C CA . THR A 1 86 ? -5.745 14.978 9.476 1.00 89.75 86 THR A CA 1
ATOM 668 C C . THR A 1 86 ? -6.467 14.737 8.155 1.00 89.75 86 THR A C 1
ATOM 670 O O . THR A 1 86 ? -7.470 15.391 7.880 1.00 89.75 86 THR A O 1
ATOM 673 N N . ALA A 1 87 ? -5.991 13.788 7.346 1.00 89.81 87 ALA A N 1
ATOM 674 C CA . ALA A 1 87 ? -6.662 13.349 6.129 1.00 89.81 87 ALA A CA 1
ATOM 675 C C . ALA A 1 87 ? -6.371 11.874 5.841 1.00 89.81 87 ALA A C 1
ATOM 677 O O . ALA A 1 87 ? -5.319 11.348 6.205 1.00 89.81 87 ALA A O 1
ATOM 678 N N . LEU A 1 88 ? -7.298 11.218 5.148 1.00 91.81 88 LEU A N 1
ATOM 679 C CA . LEU A 1 88 ? -7.155 9.835 4.716 1.00 91.81 88 LEU A CA 1
ATOM 680 C C . LEU A 1 88 ? -7.599 9.717 3.262 1.00 91.81 88 LEU A C 1
ATOM 682 O O . LEU A 1 88 ? -8.699 10.135 2.902 1.00 91.81 88 LEU A O 1
ATOM 686 N N . PHE A 1 89 ? -6.730 9.147 2.435 1.00 93.00 89 PHE A N 1
ATOM 687 C CA . PHE A 1 89 ? -6.982 8.914 1.020 1.00 93.00 89 PHE A CA 1
ATOM 688 C C . PHE A 1 89 ? -7.047 7.418 0.760 1.00 93.00 89 PHE A C 1
ATOM 690 O O . PHE A 1 89 ? -6.154 6.685 1.182 1.00 93.00 89 PHE A O 1
ATOM 697 N N . VAL A 1 90 ? -8.086 6.982 0.050 1.00 94.56 90 VAL A N 1
ATOM 698 C CA . VAL A 1 90 ? -8.241 5.597 -0.404 1.00 94.56 90 VAL A CA 1
ATOM 699 C C . VAL A 1 90 ? -8.209 5.584 -1.923 1.00 94.56 90 VAL A C 1
ATOM 701 O O . VAL A 1 90 ? -8.923 6.359 -2.561 1.00 94.56 90 VAL A O 1
ATOM 704 N N . ALA A 1 91 ? -7.393 4.709 -2.500 1.00 95.44 91 ALA A N 1
ATOM 705 C CA . ALA A 1 91 ? -7.286 4.548 -3.941 1.00 95.44 91 ALA A CA 1
ATOM 706 C C . ALA A 1 91 ? -7.464 3.084 -4.344 1.00 95.44 91 ALA A C 1
ATOM 708 O O . ALA A 1 91 ? -6.823 2.180 -3.805 1.00 95.44 91 ALA A O 1
ATOM 709 N N . HIS A 1 92 ? -8.315 2.859 -5.342 1.00 96.44 92 HIS A N 1
ATOM 710 C CA . HIS A 1 92 ? -8.345 1.609 -6.087 1.00 96.44 92 HIS A CA 1
ATOM 711 C C . HIS A 1 92 ? -7.078 1.531 -6.962 1.00 96.44 92 HIS A C 1
ATOM 713 O O . HIS A 1 92 ? -6.71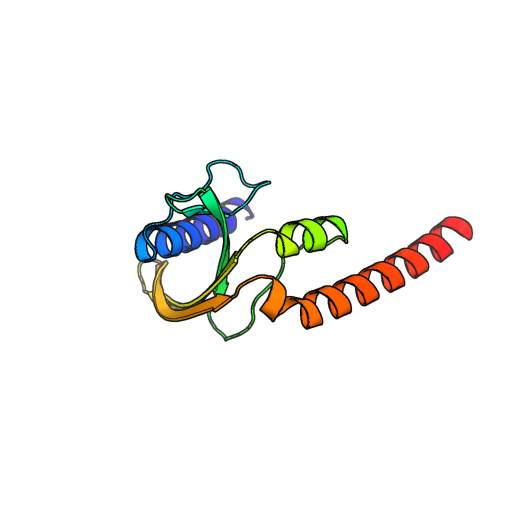8 2.539 -7.574 1.00 96.44 92 HIS A O 1
ATOM 719 N N . PRO A 1 93 ? -6.430 0.362 -7.129 1.00 95.44 93 PRO A N 1
ATOM 720 C CA . PRO A 1 93 ? -5.168 0.244 -7.871 1.00 95.44 93 PRO A CA 1
ATOM 721 C C . PRO A 1 93 ? -5.234 0.807 -9.301 1.00 95.44 93 PRO A C 1
ATOM 723 O O . PRO A 1 93 ? -4.316 1.481 -9.749 1.00 95.44 93 PRO A O 1
ATOM 726 N N . LYS A 1 94 ? -6.370 0.647 -9.994 1.00 96.44 94 LYS A N 1
ATOM 727 C CA . LYS A 1 94 ? -6.636 1.296 -11.300 1.00 96.44 94 LYS A CA 1
ATOM 728 C C . LYS A 1 94 ? -6.430 2.818 -11.317 1.00 96.44 94 LYS A C 1
ATOM 730 O O . LYS A 1 94 ? -6.052 3.353 -12.351 1.00 96.44 94 LYS A O 1
ATOM 735 N N . GLN A 1 95 ? -6.692 3.521 -10.215 1.00 96.69 95 GLN A N 1
ATOM 736 C CA . GLN A 1 95 ? -6.475 4.971 -10.122 1.00 96.69 95 GLN A CA 1
ATOM 737 C C . GLN A 1 95 ? -4.983 5.322 -10.031 1.00 96.69 95 GLN A C 1
ATOM 739 O O . GLN A 1 95 ? -4.596 6.437 -10.365 1.00 96.69 95 GLN A O 1
ATOM 744 N N . LEU A 1 96 ? -4.153 4.368 -9.605 1.00 95.19 96 LEU A N 1
ATOM 745 C CA . LEU A 1 96 ? -2.707 4.508 -9.458 1.00 95.19 96 LEU A CA 1
ATOM 746 C C . LEU A 1 96 ? -1.927 3.972 -10.670 1.00 95.19 96 LEU A C 1
ATOM 748 O O . LEU A 1 96 ? -0.707 4.098 -10.712 1.00 95.19 96 LEU A O 1
ATOM 752 N N . GLU A 1 97 ? -2.603 3.416 -11.679 1.00 95.06 97 GLU A N 1
ATOM 753 C CA . GLU A 1 97 ? -1.947 2.698 -12.779 1.00 95.06 97 GLU A CA 1
ATOM 754 C C . GLU A 1 97 ? -0.962 3.565 -13.570 1.00 95.06 97 GLU A C 1
ATOM 756 O O . GLU A 1 97 ? 0.114 3.100 -13.934 1.00 95.06 97 GLU A O 1
ATOM 761 N N . ALA A 1 98 ? -1.282 4.844 -13.788 1.00 95.38 98 ALA A N 1
ATOM 762 C CA . ALA A 1 98 ? -0.372 5.762 -14.474 1.00 95.38 98 ALA A CA 1
ATOM 763 C C . ALA A 1 98 ? 0.967 5.914 -13.728 1.00 95.38 98 ALA A C 1
ATOM 765 O O . ALA A 1 98 ? 2.025 5.981 -14.353 1.00 95.38 98 ALA A O 1
ATOM 766 N N . TRP A 1 99 ? 0.924 5.927 -12.394 1.00 93.56 99 TRP A N 1
ATOM 767 C CA . TRP A 1 99 ? 2.112 5.992 -11.548 1.00 93.56 99 TRP A CA 1
ATOM 768 C C . TRP A 1 99 ? 2.847 4.647 -11.486 1.00 93.56 99 TRP A C 1
ATOM 770 O O . TRP A 1 99 ? 4.071 4.611 -11.580 1.00 93.56 99 TRP A O 1
ATOM 780 N N . PHE A 1 100 ? 2.122 3.528 -11.414 1.00 94.00 100 PHE A N 1
ATOM 781 C CA . PHE A 1 100 ? 2.732 2.198 -11.489 1.00 94.00 100 PHE A CA 1
ATOM 782 C C . PHE A 1 100 ? 3.475 1.978 -12.808 1.00 94.00 100 PHE A C 1
ATOM 784 O O . PHE A 1 100 ? 4.608 1.503 -12.798 1.00 94.00 100 PHE A O 1
ATOM 791 N N . GLY A 1 101 ? 2.880 2.378 -13.934 1.00 94.62 101 GLY A N 1
ATOM 792 C CA . GLY A 1 101 ? 3.511 2.275 -15.246 1.00 94.62 101 GLY A CA 1
ATOM 793 C C . GLY A 1 101 ? 4.788 3.111 -15.363 1.00 94.62 101 GLY A C 1
ATOM 794 O O . GLY A 1 101 ? 5.775 2.632 -15.923 1.00 94.62 101 GLY A O 1
ATOM 795 N N . SER A 1 102 ? 4.806 4.330 -14.809 1.00 93.38 102 SER A N 1
ATOM 796 C CA . SER A 1 102 ? 6.009 5.173 -14.846 1.00 93.38 102 SER A CA 1
ATOM 797 C C . SER A 1 102 ? 7.138 4.616 -13.975 1.00 93.38 102 SER A C 1
ATOM 799 O O . SER A 1 102 ? 8.286 4.590 -14.418 1.00 93.38 102 SER A O 1
ATOM 801 N N . LEU A 1 103 ? 6.822 4.115 -12.775 1.00 91.12 103 LEU A N 1
ATOM 802 C CA . LEU A 1 103 ? 7.798 3.453 -11.906 1.00 91.12 103 LEU A CA 1
ATOM 803 C C . LEU A 1 103 ? 8.351 2.174 -12.535 1.00 91.12 103 LEU A C 1
ATOM 805 O O . LEU A 1 103 ? 9.552 1.931 -12.493 1.00 91.12 103 LEU A O 1
ATOM 809 N N . GLU A 1 104 ? 7.491 1.359 -13.141 1.00 92.69 104 GLU A N 1
ATOM 810 C CA . GLU A 1 104 ? 7.905 0.110 -13.775 1.00 92.69 104 GLU A CA 1
ATOM 811 C C . GLU A 1 104 ? 8.850 0.357 -14.956 1.00 92.69 104 GLU A C 1
ATOM 813 O O . GLU A 1 104 ? 9.832 -0.367 -15.123 1.00 92.69 104 GLU A O 1
ATOM 818 N N . ALA A 1 105 ? 8.582 1.393 -15.757 1.00 92.12 105 ALA A N 1
ATOM 819 C CA . ALA A 1 105 ? 9.467 1.799 -16.842 1.00 92.12 105 ALA A CA 1
ATOM 820 C C . ALA A 1 105 ? 10.846 2.231 -16.320 1.00 92.12 105 ALA A C 1
ATOM 822 O O . ALA A 1 105 ? 11.861 1.780 -16.852 1.00 92.12 105 ALA A O 1
ATOM 823 N N . LEU A 1 106 ? 10.879 3.038 -15.251 1.00 89.25 106 LEU A N 1
ATOM 824 C CA . LEU A 1 106 ? 12.119 3.482 -14.613 1.00 89.25 106 LEU A CA 1
ATOM 825 C C . LEU A 1 106 ? 12.947 2.294 -14.100 1.00 89.25 106 LEU A C 1
ATOM 827 O O . LEU A 1 106 ? 14.127 2.184 -14.420 1.00 89.25 106 LEU A O 1
ATOM 831 N N . LEU A 1 107 ? 12.322 1.367 -13.366 1.00 87.88 107 LEU A N 1
ATOM 832 C CA . LEU A 1 107 ? 13.008 0.189 -12.821 1.00 87.88 107 LEU A CA 1
ATOM 833 C C . LEU A 1 107 ? 13.586 -0.707 -13.922 1.00 87.88 107 LEU A C 1
ATOM 835 O O . LEU A 1 107 ? 14.707 -1.195 -13.797 1.00 87.88 107 LEU A O 1
ATOM 839 N N . LYS A 1 108 ? 12.847 -0.904 -15.020 1.00 88.31 108 LYS A N 1
ATOM 840 C CA . LYS A 1 108 ? 13.325 -1.677 -16.177 1.00 88.31 108 LYS A CA 1
ATOM 841 C C . LYS A 1 108 ? 14.521 -1.008 -16.855 1.00 88.31 108 LYS A C 1
ATOM 843 O O . LYS A 1 108 ? 15.448 -1.695 -17.284 1.00 88.31 108 LYS A O 1
ATOM 848 N N . GLU A 1 109 ? 14.524 0.320 -16.959 1.00 88.06 109 GLU A N 1
ATOM 849 C CA . GLU A 1 109 ? 15.663 1.067 -17.499 1.00 88.06 109 GLU A CA 1
ATOM 850 C C . GLU A 1 109 ? 16.908 0.926 -16.609 1.00 88.06 109 GLU A C 1
ATOM 852 O O . GLU A 1 109 ? 18.007 0.663 -17.112 1.00 88.06 109 GLU A O 1
ATOM 857 N N . GLU A 1 110 ? 16.740 1.037 -15.290 1.00 84.56 110 GLU A N 1
ATOM 858 C CA . GLU A 1 110 ? 17.825 0.843 -14.327 1.00 84.56 110 GLU A CA 1
ATOM 859 C C . GLU A 1 110 ? 18.378 -0.585 -14.369 1.00 84.56 110 GLU A C 1
ATOM 861 O O . GLU A 1 110 ? 19.594 -0.768 -14.455 1.00 84.56 110 GLU A O 1
ATOM 866 N N . GLU A 1 111 ? 17.514 -1.603 -14.402 1.00 82.75 111 GLU A N 1
ATOM 867 C CA . GLU A 1 111 ? 17.916 -3.006 -14.537 1.00 82.75 111 GLU A CA 1
ATOM 868 C C . GLU A 1 111 ? 18.761 -3.226 -15.800 1.00 82.75 111 GLU A C 1
ATOM 870 O O . GLU A 1 111 ? 19.850 -3.805 -15.741 1.00 82.75 111 GLU A O 1
ATOM 875 N N . LEU A 1 112 ? 18.327 -2.689 -16.945 1.00 80.62 112 LEU A N 1
ATOM 876 C CA . LEU A 1 112 ? 19.095 -2.751 -18.190 1.00 80.62 112 LEU A CA 1
ATOM 877 C C . LEU A 1 112 ? 20.467 -2.081 -18.057 1.00 80.62 112 LEU A C 1
ATOM 879 O O . LEU A 1 112 ? 21.452 -2.580 -18.613 1.00 80.62 112 LEU A O 1
ATOM 883 N N . ARG A 1 113 ? 20.558 -0.968 -17.324 1.00 79.81 113 ARG A N 1
ATOM 884 C CA . ARG A 1 113 ? 21.826 -0.279 -17.060 1.00 79.81 113 ARG A CA 1
ATOM 885 C C . ARG A 1 113 ? 22.758 -1.134 -16.201 1.00 79.81 113 ARG A C 1
ATOM 887 O O . ARG A 1 113 ? 23.927 -1.272 -16.563 1.00 79.81 113 ARG A O 1
ATOM 894 N N . TYR A 1 114 ? 22.259 -1.747 -15.129 1.00 80.88 114 TYR A N 1
ATOM 895 C CA . TYR A 1 114 ? 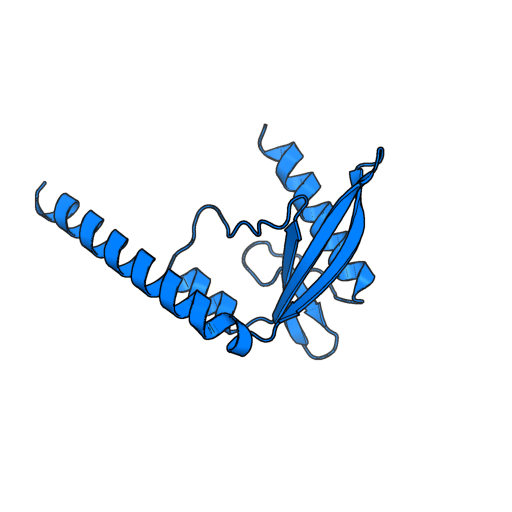23.044 -2.658 -14.289 1.00 80.88 114 TYR A CA 1
ATOM 896 C C . TYR A 1 114 ? 23.525 -3.885 -15.069 1.00 80.88 114 TYR A C 1
ATOM 898 O O . TYR A 1 114 ? 24.703 -4.239 -15.009 1.00 80.88 114 TYR A O 1
ATOM 906 N N . MET A 1 115 ? 22.655 -4.483 -15.883 1.00 74.06 115 MET A N 1
ATOM 907 C CA . MET A 1 115 ? 23.004 -5.650 -16.694 1.00 74.06 115 MET A CA 1
ATOM 908 C C . MET A 1 115 ? 24.086 -5.352 -17.739 1.00 74.06 115 MET A C 1
ATOM 910 O O . MET A 1 115 ? 24.877 -6.237 -18.064 1.00 74.06 115 MET A O 1
ATOM 914 N N . ARG A 1 116 ? 24.177 -4.117 -18.252 1.00 75.56 116 ARG A N 1
ATOM 915 C CA . ARG A 1 116 ? 25.290 -3.702 -19.128 1.00 75.56 116 ARG A CA 1
ATOM 916 C C . ARG A 1 116 ? 26.626 -3.675 -18.393 1.00 75.56 116 ARG A C 1
ATOM 918 O O . ARG A 1 116 ? 27.621 -4.093 -18.972 1.00 75.56 116 ARG A O 1
ATOM 925 N N . VAL A 1 117 ? 26.645 -3.216 -17.142 1.00 75.12 117 VAL A N 1
ATOM 926 C CA . VAL A 1 117 ? 27.860 -3.204 -16.310 1.00 75.12 117 VAL A CA 1
ATOM 927 C C . VAL A 1 117 ? 28.318 -4.631 -16.020 1.00 75.12 117 VAL A C 1
ATOM 929 O O . VAL A 1 117 ? 29.484 -4.944 -16.222 1.00 75.12 117 VAL A O 1
ATOM 932 N N . LEU A 1 118 ? 27.394 -5.516 -15.631 1.00 70.62 118 LEU A N 1
ATOM 933 C CA . LEU A 1 118 ? 27.710 -6.918 -15.331 1.00 70.62 118 LEU A CA 1
ATOM 934 C C . LEU A 1 118 ? 28.224 -7.700 -16.545 1.00 70.62 118 LEU A C 1
ATOM 936 O O . LEU A 1 118 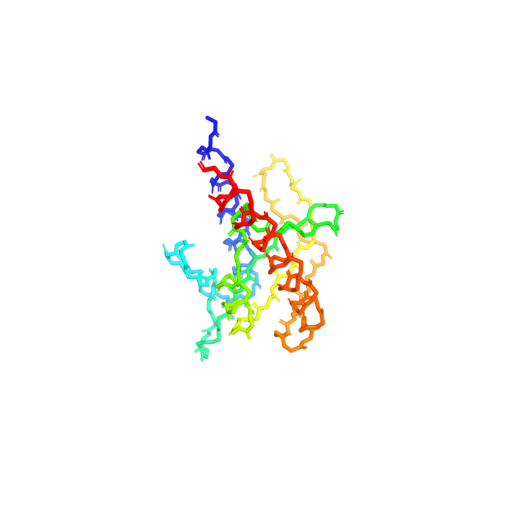? 29.023 -8.610 -16.382 1.00 70.62 118 LEU A O 1
ATOM 940 N N . ARG A 1 119 ? 27.778 -7.359 -17.760 1.00 71.06 119 ARG A N 1
ATOM 941 C CA . ARG A 1 119 ? 28.255 -7.986 -19.007 1.00 71.06 119 ARG A CA 1
ATOM 942 C C . ARG A 1 119 ? 29.593 -7.434 -19.507 1.00 71.06 119 ARG A C 1
ATOM 944 O O . ARG A 1 119 ? 30.146 -7.994 -20.447 1.00 71.06 119 ARG A O 1
ATOM 951 N N . ALA A 1 120 ? 30.059 -6.319 -18.949 1.00 66.62 120 ALA A N 1
ATOM 952 C CA . ALA A 1 120 ? 31.324 -5.682 -19.307 1.00 66.62 120 ALA A CA 1
ATOM 953 C C . ALA A 1 120 ? 32.472 -6.026 -18.335 1.00 66.62 120 ALA A C 1
ATOM 955 O O . ALA A 1 120 ? 33.599 -5.592 -18.573 1.00 66.62 120 ALA A O 1
ATOM 956 N N . ALA A 1 121 ? 32.176 -6.762 -17.257 1.00 56.28 121 ALA A N 1
ATOM 957 C CA . ALA A 1 121 ? 33.130 -7.317 -16.296 1.00 56.28 121 ALA A CA 1
ATOM 958 C C . ALA A 1 121 ? 33.469 -8.772 -16.649 1.00 56.28 121 ALA A C 1
ATOM 960 O O . ALA A 1 121 ? 34.626 -9.169 -16.392 1.00 56.28 121 ALA A O 1
#

Radius of gyration: 16.53 Å; chains: 1; bounding box: 48×27×42 Å

Secondary structure (DSSP, 8-state):
-HHHHHHHHHHHHHHHHHHHT-EE-S-TTS-SEE-TT--EEEEEEESSSPPPPPSS--HHHHHHHTTSEEEEEEEEE-TT--EEEEEEEEE-HHHHHHHHHHHHHHHHHHHHHHHHHHT--